Protein AF-A0A834HIS9-F1 (afdb_monomer_lite)

Organism: Rhododendron simsii (NCBI:txid118357)

Sequence (138 aa):
MKRGRKLKGLNTLKVAKEADQLEKQQNHYLGSSLEDLPKPMSFDILPRLSTKRLLICRCVCKPWRNLIVDPEFARLHFERAEAFPLIRSSSCTHISRNLYLVESPDDNPGFESHFQMKLETKLKIPLVNAELLMNGEA

Radius of gyration: 27.91 Å; chains: 1; bounding box: 53×55×95 Å

pLDDT: mean 70.82, std 16.03, range [38.44, 92.81]

InterPro domains:
  IPR001810 F-box domain [PF12937] (34-73)
  IPR001810 F-box domain [PS50181] (31-81)
  IPR036047 F-box-like domain superfamily [SSF81383] (33-103)
  IPR050796 SCF complex F-box component [PTHR31672] (33-103)

Structure (mmCIF, N/CA/C/O backbone):
data_AF-A0A834HIS9-F1
#
_entry.id   AF-A0A834HIS9-F1
#
loop_
_atom_site.group_PDB
_atom_site.id
_atom_site.type_symbol
_atom_site.label_atom_id
_atom_site.label_alt_id
_atom_site.label_comp_id
_atom_site.label_asym_id
_atom_site.label_entity_id
_atom_site.label_seq_id
_atom_site.pdbx_PDB_ins_code
_atom_site.Cartn_x
_atom_site.Cartn_y
_atom_site.Cartn_z
_atom_site.occupancy
_atom_site.B_iso_or_equiv
_atom_site.auth_se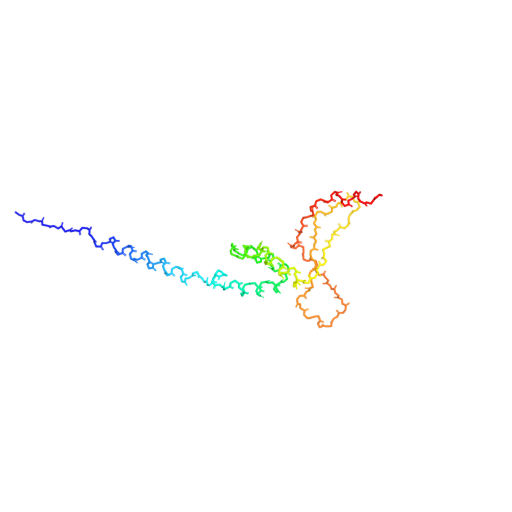q_id
_atom_site.auth_comp_id
_atom_site.auth_asym_id
_atom_site.auth_atom_id
_atom_site.pdbx_PDB_model_num
ATOM 1 N N . MET A 1 1 ? -23.470 43.127 66.056 1.00 38.97 1 MET A N 1
ATOM 2 C CA . MET A 1 1 ? -23.863 43.338 64.643 1.00 38.97 1 MET A CA 1
ATOM 3 C C . MET A 1 1 ? -23.637 42.053 63.854 1.00 38.97 1 MET A C 1
ATOM 5 O O . MET A 1 1 ? -22.530 41.536 63.856 1.00 38.97 1 MET A O 1
ATOM 9 N N . LYS A 1 2 ? -24.689 41.510 63.228 1.00 50.38 2 LYS A N 1
ATOM 10 C CA . LYS A 1 2 ? -24.632 40.340 62.335 1.00 50.38 2 LYS A CA 1
ATOM 11 C C . LYS A 1 2 ? -24.055 40.741 60.972 1.00 50.38 2 LYS A C 1
ATOM 13 O O . LYS A 1 2 ? -24.601 41.660 60.371 1.00 50.38 2 LYS A O 1
ATOM 18 N N . ARG A 1 3 ? -23.090 39.987 60.432 1.00 38.94 3 ARG A N 1
ATOM 19 C CA . ARG A 1 3 ? -22.949 39.746 58.979 1.00 38.94 3 ARG A CA 1
ATOM 20 C C . ARG A 1 3 ? -22.357 38.357 58.734 1.00 38.94 3 ARG A C 1
ATOM 22 O O . ARG A 1 3 ? -21.149 38.176 58.747 1.00 38.94 3 ARG A O 1
ATOM 29 N N . GLY A 1 4 ? -23.232 37.383 58.494 1.00 50.56 4 GLY A N 1
ATOM 30 C CA . GLY A 1 4 ? -22.855 36.175 57.761 1.00 50.56 4 GLY A CA 1
ATOM 31 C C . GLY A 1 4 ? -22.739 36.456 56.257 1.00 50.56 4 GLY A C 1
ATOM 32 O O . GLY A 1 4 ? -23.287 37.452 55.781 1.00 50.56 4 GLY A O 1
ATOM 33 N N . ARG A 1 5 ? -22.035 35.572 55.533 1.00 50.50 5 ARG A N 1
ATOM 34 C CA . ARG A 1 5 ? -22.251 35.127 54.129 1.00 50.50 5 ARG A CA 1
ATOM 35 C C . ARG A 1 5 ? -21.076 34.198 53.748 1.00 50.50 5 ARG A C 1
ATOM 37 O O . ARG A 1 5 ? -19.945 34.654 53.744 1.00 50.50 5 ARG A O 1
ATOM 44 N N . LYS A 1 6 ? -21.231 32.867 53.732 1.00 47.22 6 L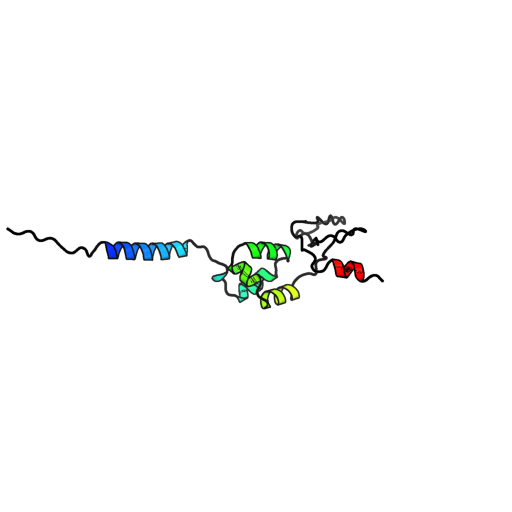YS A N 1
ATOM 45 C CA . LYS A 1 6 ? -21.853 31.908 52.775 1.00 47.22 6 LYS A CA 1
ATOM 46 C C . LYS A 1 6 ? -20.810 31.268 51.833 1.00 47.22 6 LYS A C 1
ATOM 48 O O . LYS A 1 6 ? -20.050 31.967 51.173 1.00 47.22 6 LYS A O 1
ATOM 53 N N . LEU A 1 7 ? -20.819 29.930 51.812 1.00 46.44 7 LEU A N 1
ATOM 54 C CA . LEU A 1 7 ? -19.947 29.001 51.079 1.00 46.44 7 LEU A CA 1
ATOM 55 C C . LEU A 1 7 ? -19.773 29.336 49.585 1.00 46.44 7 LEU A C 1
ATOM 57 O O . LEU A 1 7 ? -20.749 29.413 48.836 1.00 46.44 7 LEU A O 1
ATOM 61 N N . LYS A 1 8 ? -18.511 29.391 49.143 1.00 48.53 8 LYS A N 1
ATOM 62 C CA . LYS A 1 8 ? -18.087 29.299 47.737 1.00 48.53 8 LYS A CA 1
ATOM 63 C C . LYS A 1 8 ? -18.063 27.820 47.321 1.00 48.53 8 LYS A C 1
ATOM 65 O O . LYS A 1 8 ? -17.011 27.199 47.349 1.00 48.53 8 LYS A O 1
ATOM 70 N N . GLY A 1 9 ? -19.222 27.234 47.023 1.00 48.38 9 GLY A N 1
ATOM 71 C CA . GLY A 1 9 ? -19.315 25.794 46.715 1.00 48.38 9 GLY A CA 1
ATOM 72 C C . GLY A 1 9 ? -20.130 25.418 45.478 1.00 48.38 9 GLY A C 1
ATOM 73 O O . GLY A 1 9 ? -20.148 24.252 45.109 1.00 48.38 9 GLY A O 1
ATOM 74 N N . LEU A 1 10 ? -20.812 26.368 44.829 1.00 50.81 10 LEU A N 1
ATOM 75 C CA . LEU A 1 10 ? -21.829 26.024 43.824 1.00 50.81 10 LEU A CA 1
ATOM 76 C C . LEU A 1 10 ? -21.406 26.270 42.366 1.00 50.81 10 LEU A C 1
ATOM 78 O O . LEU A 1 10 ? -21.998 25.695 41.458 1.00 50.81 10 LEU A O 1
ATOM 82 N N . ASN A 1 11 ? -20.368 27.075 42.126 1.00 45.72 11 ASN A N 1
ATOM 83 C CA . ASN A 1 11 ? -20.010 27.490 40.764 1.00 45.72 11 ASN A CA 1
ATOM 84 C C . ASN A 1 11 ? -19.015 26.529 40.095 1.00 45.72 11 ASN A C 1
ATOM 86 O O . ASN A 1 11 ? -19.063 26.343 38.887 1.00 45.72 11 ASN A O 1
ATOM 90 N N . THR A 1 12 ? -18.170 25.848 40.869 1.00 49.25 12 THR A N 1
ATOM 91 C CA . THR A 1 12 ? -17.134 24.941 40.344 1.00 49.25 12 THR A CA 1
ATOM 92 C C . THR A 1 12 ? -17.709 23.608 39.850 1.00 49.25 12 THR A C 1
ATOM 94 O O . THR A 1 12 ? -17.235 23.053 38.865 1.00 49.25 12 THR A O 1
ATOM 97 N N . LEU A 1 13 ? -18.782 23.119 40.483 1.00 52.03 13 LEU A N 1
ATOM 98 C CA . LEU A 1 13 ? -19.485 21.897 40.067 1.00 52.03 13 LEU A CA 1
ATOM 99 C C . LEU A 1 13 ? -20.294 22.084 38.775 1.00 52.03 13 LEU A C 1
ATOM 101 O O . LEU A 1 13 ? -20.462 21.125 38.026 1.00 52.03 13 LEU A O 1
ATOM 105 N N . LYS A 1 14 ? -20.790 23.300 38.507 1.00 47.44 14 LYS A N 1
ATOM 106 C CA . LYS A 1 14 ? -21.462 23.619 37.239 1.00 47.44 14 LYS A CA 1
ATOM 107 C C . LYS A 1 14 ? -20.473 23.654 36.078 1.00 47.44 14 LYS A C 1
ATOM 109 O O . LYS A 1 14 ? -20.715 22.989 35.083 1.00 47.44 14 LYS A O 1
ATOM 114 N N . VAL A 1 15 ? -19.328 24.313 36.262 1.00 53.69 15 VAL A N 1
ATOM 115 C CA . VAL A 1 15 ? -18.269 24.393 35.241 1.00 53.69 15 VAL A CA 1
ATOM 116 C C . VAL A 1 15 ? -17.706 23.007 34.896 1.00 53.69 15 VAL A C 1
ATOM 118 O O . VAL A 1 15 ? -17.501 22.707 33.727 1.00 53.69 15 VAL A O 1
ATOM 121 N N . ALA A 1 16 ? -17.530 22.124 35.885 1.00 54.94 16 ALA A N 1
ATOM 122 C CA . ALA A 1 16 ? -17.084 20.750 35.633 1.00 54.94 16 ALA A CA 1
ATOM 123 C C . ALA A 1 16 ? -18.131 19.902 34.882 1.00 54.94 16 ALA A C 1
ATOM 125 O O . ALA A 1 16 ? -17.775 19.112 34.013 1.00 54.94 16 ALA A O 1
ATOM 126 N N . LYS A 1 17 ? -19.427 20.080 35.182 1.00 55.72 17 LYS A N 1
ATOM 127 C CA . LYS A 1 17 ? -20.516 19.391 34.465 1.00 55.72 17 LYS A CA 1
ATOM 128 C C . LYS A 1 17 ? -20.697 19.901 33.037 1.00 55.72 17 LYS A C 1
ATOM 130 O O . LYS A 1 17 ? -21.025 19.111 32.160 1.00 55.72 17 LYS A O 1
ATOM 135 N N . GLU A 1 18 ? -20.492 21.195 32.811 1.00 55.12 18 GLU A N 1
ATOM 136 C CA . GLU A 1 18 ? -20.564 21.807 31.483 1.00 55.12 18 GLU A CA 1
ATOM 137 C C . GLU A 1 18 ? -19.371 21.391 30.610 1.00 55.12 18 GLU A C 1
ATOM 139 O O . GLU A 1 18 ? -19.574 21.110 29.435 1.00 55.12 18 GLU A O 1
ATOM 144 N N . ALA A 1 19 ? -18.167 21.240 31.177 1.00 57.56 19 ALA A N 1
ATOM 145 C CA . ALA A 1 19 ? -16.996 20.728 30.458 1.00 57.56 19 ALA A CA 1
ATOM 146 C C . ALA A 1 19 ? -17.142 19.248 30.043 1.00 57.56 19 ALA A C 1
ATOM 148 O O . ALA A 1 19 ? -16.878 18.919 28.890 1.00 57.56 19 ALA A O 1
ATOM 149 N N . ASP A 1 20 ? -17.646 18.381 30.932 1.00 58.75 20 ASP A N 1
ATOM 150 C CA . ASP A 1 20 ? -17.916 16.960 30.629 1.00 58.75 20 ASP A CA 1
ATOM 151 C C . ASP A 1 20 ? -19.037 16.791 29.580 1.00 58.75 20 ASP A C 1
ATOM 153 O O . ASP A 1 20 ? -18.994 15.897 28.734 1.00 58.75 20 ASP A O 1
ATOM 157 N N . GLN A 1 21 ? -20.036 17.683 29.584 1.00 58.78 21 GLN A N 1
ATOM 158 C CA . GLN A 1 21 ? -21.088 17.707 28.560 1.00 58.78 21 GLN A CA 1
ATOM 159 C C . GLN A 1 21 ? -20.585 18.227 27.207 1.00 58.78 21 GLN A C 1
ATOM 161 O O . GLN A 1 21 ? -20.985 17.685 26.176 1.00 58.78 21 GLN A O 1
ATOM 166 N N . LEU A 1 22 ? -19.691 19.222 27.192 1.00 56.19 22 LEU A N 1
ATOM 167 C CA . LEU A 1 22 ? -19.076 19.740 25.966 1.00 56.19 22 LEU A CA 1
ATOM 168 C C . LEU A 1 22 ? -18.125 18.720 25.330 1.00 56.19 22 LEU A C 1
ATOM 170 O O . LEU A 1 22 ? -18.133 18.575 24.113 1.00 56.19 22 LEU A O 1
ATOM 174 N N . GLU A 1 23 ? -17.369 17.969 26.131 1.00 58.72 23 GLU A N 1
ATOM 175 C CA . GLU A 1 23 ? -16.488 16.897 25.652 1.00 58.72 23 GLU A CA 1
ATOM 176 C C . GLU A 1 23 ? -17.294 15.715 25.078 1.00 58.72 23 GLU A C 1
ATOM 178 O O . GLU A 1 23 ? -16.988 15.204 23.998 1.00 58.72 23 GLU A O 1
ATOM 183 N N . LYS A 1 24 ? -18.406 15.330 25.720 1.00 56.94 24 LYS A N 1
ATOM 184 C CA . LYS A 1 24 ? -19.336 14.316 25.182 1.00 56.94 24 LYS A CA 1
ATOM 185 C C . LYS A 1 24 ? -20.032 14.763 23.897 1.00 56.94 24 LYS A C 1
ATOM 187 O O . LYS A 1 24 ? -20.217 13.945 22.999 1.00 56.94 24 LYS A O 1
ATOM 192 N N . GLN A 1 25 ? -20.392 16.042 23.778 1.00 52.50 25 GLN A N 1
ATOM 193 C CA . GLN A 1 25 ? -20.963 16.586 22.543 1.00 52.50 25 GLN A CA 1
ATOM 194 C C . GLN A 1 25 ? -19.919 16.710 21.431 1.00 52.50 25 GLN A C 1
ATOM 196 O O . GLN A 1 25 ? -20.223 16.361 20.296 1.00 52.50 25 GLN A O 1
ATOM 201 N N . GLN A 1 26 ? -18.687 17.132 21.732 1.00 53.50 26 GLN A N 1
ATOM 202 C CA . GLN A 1 26 ? -17.599 17.217 20.749 1.00 53.50 26 GLN A CA 1
ATOM 203 C C . GLN A 1 26 ? -17.271 15.857 20.122 1.00 53.50 26 GLN A C 1
ATOM 205 O O . GLN A 1 26 ? -17.092 15.779 18.908 1.00 53.50 26 GLN A O 1
ATOM 210 N N . ASN A 1 27 ? -17.288 14.779 20.910 1.00 56.38 27 ASN A N 1
ATOM 211 C CA . ASN A 1 27 ? -17.117 13.419 20.388 1.00 56.38 27 ASN A CA 1
ATOM 212 C C . ASN A 1 27 ? -18.256 12.984 19.449 1.00 56.38 27 ASN A C 1
ATOM 214 O O . ASN A 1 27 ? -18.036 12.164 18.570 1.00 56.38 27 ASN A O 1
ATOM 218 N N . HIS A 1 28 ? -19.449 13.570 19.575 1.00 54.75 28 HIS A N 1
ATOM 219 C CA . HIS A 1 28 ? -20.582 13.297 18.686 1.00 54.75 28 HIS A CA 1
ATOM 220 C C . HIS A 1 28 ? -20.520 14.076 17.352 1.00 54.75 28 HIS A C 1
ATOM 222 O O . HIS A 1 28 ? -21.274 13.764 16.429 1.00 54.75 28 HIS A O 1
ATOM 228 N N . TYR A 1 29 ? -19.637 15.082 17.247 1.00 52.66 29 TYR A N 1
ATOM 229 C CA . TYR A 1 29 ? -19.345 15.842 16.018 1.00 52.66 29 TYR A CA 1
ATOM 230 C C . TYR A 1 29 ? -18.061 15.380 15.305 1.00 52.66 29 TYR A C 1
ATOM 232 O O . TYR A 1 29 ? -17.815 15.778 14.165 1.00 52.66 29 TYR A O 1
ATOM 240 N N . LEU A 1 30 ? -17.257 14.518 15.935 1.00 61.38 30 LEU A N 1
ATOM 241 C CA . LEU A 1 30 ? -16.268 13.693 15.245 1.00 61.38 30 LEU A CA 1
ATOM 242 C C . LEU A 1 30 ? -17.044 12.585 14.530 1.00 61.38 30 LEU A C 1
ATOM 244 O O . LEU A 1 30 ? -17.419 11.589 15.134 1.00 61.38 30 LEU A O 1
ATOM 248 N N . GLY A 1 31 ? -17.378 12.818 13.259 1.00 59.97 31 GLY A N 1
ATOM 249 C CA . GLY A 1 31 ? -18.072 11.836 12.428 1.00 59.97 31 GLY A CA 1
ATOM 250 C C . GLY A 1 31 ? -17.405 10.459 12.478 1.00 59.97 31 GLY A C 1
ATOM 251 O O . GLY A 1 31 ? -16.205 10.356 12.731 1.00 59.97 31 GLY A O 1
ATOM 252 N N . SER A 1 32 ? -18.204 9.424 12.222 1.00 66.81 32 SER A N 1
ATOM 253 C CA . SER A 1 32 ? -17.796 8.018 12.245 1.00 66.81 32 SER A CA 1
ATOM 254 C C . SER A 1 32 ? -16.422 7.808 11.596 1.00 66.81 32 SER A C 1
ATOM 256 O O . SER A 1 32 ? -16.224 8.036 10.400 1.00 66.81 32 SER A O 1
ATOM 258 N N . SER A 1 33 ? -15.458 7.402 12.418 1.00 75.19 33 SER A N 1
ATOM 259 C CA . SER A 1 33 ? -14.075 7.137 12.039 1.00 75.19 33 SER A CA 1
ATOM 260 C C . SER A 1 33 ? -13.948 5.714 11.498 1.00 75.19 33 SER A C 1
ATOM 262 O O . SER A 1 33 ? -14.754 4.835 11.795 1.00 75.19 33 SER A O 1
ATOM 264 N N . LEU A 1 34 ? -12.877 5.435 10.748 1.00 79.56 34 LEU A N 1
ATOM 265 C CA . LEU A 1 34 ? -12.521 4.058 10.375 1.00 79.56 34 LEU A CA 1
ATOM 266 C C . LEU A 1 34 ? -12.336 3.162 11.616 1.00 79.56 34 LEU A C 1
ATOM 268 O O . LEU A 1 34 ? -12.485 1.950 11.522 1.00 79.56 34 LEU A O 1
ATOM 272 N N . GLU A 1 35 ? -12.017 3.754 12.768 1.00 79.12 35 GLU A N 1
ATOM 273 C CA . GLU A 1 35 ? -11.895 3.048 14.049 1.00 79.12 35 GLU A CA 1
ATOM 274 C C . GLU A 1 35 ? -13.237 2.522 14.580 1.00 79.12 35 GLU A C 1
ATOM 276 O O . GLU A 1 35 ? -13.248 1.521 15.293 1.00 79.12 35 GLU A O 1
ATOM 281 N N . ASP A 1 36 ? -14.356 3.137 14.185 1.00 85.00 36 ASP A N 1
ATOM 282 C CA . ASP A 1 36 ? -15.705 2.682 14.541 1.00 85.00 36 ASP A CA 1
ATOM 283 C C . ASP A 1 36 ? -16.168 1.518 13.652 1.00 85.00 36 ASP A C 1
ATOM 285 O O . ASP A 1 36 ? -17.141 0.825 13.961 1.00 85.00 36 ASP A O 1
ATOM 289 N N . LEU A 1 37 ? -15.474 1.289 12.530 1.00 84.56 37 LEU A N 1
ATOM 290 C CA . LEU A 1 37 ? -15.769 0.200 11.614 1.00 84.56 37 LEU A CA 1
ATOM 291 C C . LEU A 1 37 ? -15.106 -1.098 12.113 1.00 84.56 37 LEU A C 1
ATOM 293 O O . LEU A 1 37 ? -13.892 -1.123 12.342 1.00 84.56 37 LEU A O 1
ATOM 297 N N . PRO A 1 38 ? -15.848 -2.218 12.219 1.00 87.12 38 PRO A N 1
ATOM 298 C CA . PRO A 1 38 ? -15.253 -3.504 12.551 1.00 87.12 38 PRO A CA 1
ATOM 299 C C . PRO A 1 38 ? -14.110 -3.848 11.592 1.00 87.12 38 PRO A C 1
ATOM 301 O O . PRO A 1 38 ? -14.266 -3.757 10.373 1.00 87.12 38 PRO A O 1
ATOM 304 N N . LYS A 1 39 ? -12.978 -4.314 12.137 1.00 82.94 39 LYS A N 1
ATOM 305 C CA . LYS A 1 39 ? -11.794 -4.702 11.347 1.00 82.94 39 LYS A CA 1
ATOM 306 C C . LYS A 1 39 ? -12.109 -5.577 10.120 1.00 82.94 39 LYS A C 1
ATOM 308 O O . LYS A 1 39 ? -11.560 -5.288 9.064 1.00 82.94 39 LYS A O 1
ATOM 313 N N . PRO A 1 40 ? -12.996 -6.591 10.184 1.00 86.38 40 PRO A N 1
ATOM 314 C CA . PRO A 1 40 ? -13.311 -7.398 9.004 1.00 86.38 40 PRO A CA 1
ATOM 315 C C . PRO A 1 40 ? -13.860 -6.569 7.836 1.00 86.38 40 PRO A C 1
ATOM 317 O O . PRO A 1 40 ? -13.511 -6.813 6.689 1.00 86.38 40 PRO A O 1
ATOM 320 N N . MET A 1 41 ? -14.660 -5.537 8.118 1.00 88.12 41 MET A N 1
ATOM 321 C CA . MET A 1 41 ? -15.244 -4.693 7.076 1.00 88.12 41 MET A CA 1
ATOM 322 C C . MET A 1 41 ? -14.198 -3.789 6.421 1.00 88.12 41 MET A C 1
ATOM 324 O O . MET A 1 41 ? -14.198 -3.644 5.200 1.00 88.12 41 MET A O 1
ATOM 328 N N . SER A 1 42 ? -13.272 -3.207 7.190 1.00 87.69 42 SER A N 1
ATOM 329 C CA . SER A 1 42 ? -12.186 -2.410 6.603 1.00 87.69 42 SER A CA 1
ATOM 330 C C . SER A 1 42 ? -11.239 -3.272 5.757 1.00 87.69 42 SER A C 1
ATOM 332 O O . SER A 1 42 ? -10.816 -2.832 4.686 1.00 87.69 42 SER A O 1
ATOM 334 N N . PHE A 1 43 ? -10.994 -4.518 6.178 1.00 88.38 43 PHE A N 1
ATOM 335 C CA . PHE A 1 43 ? -10.247 -5.534 5.425 1.00 88.38 43 PHE A CA 1
ATOM 336 C C . PHE A 1 43 ? -11.005 -6.098 4.213 1.00 88.38 43 PHE A C 1
ATOM 338 O O . PHE A 1 43 ? -10.393 -6.702 3.339 1.00 88.38 43 PHE A O 1
ATOM 345 N N . ASP A 1 44 ? -12.310 -5.874 4.099 1.00 87.56 44 ASP A N 1
ATOM 346 C CA . ASP A 1 44 ? -13.070 -6.262 2.909 1.00 87.56 44 ASP A CA 1
ATOM 347 C C . ASP A 1 44 ? -13.260 -5.121 1.913 1.00 87.56 44 ASP A C 1
ATOM 349 O O . ASP A 1 44 ? -13.366 -5.381 0.714 1.00 87.56 44 ASP A O 1
ATOM 353 N N . ILE A 1 45 ? -13.295 -3.871 2.383 1.00 89.94 45 ILE A N 1
ATOM 354 C CA . ILE A 1 45 ? -13.522 -2.688 1.543 1.00 89.94 45 ILE A CA 1
ATOM 355 C C . ILE A 1 45 ? -12.213 -2.202 0.926 1.00 89.94 45 ILE A C 1
ATOM 357 O O . ILE A 1 45 ? -12.117 -2.054 -0.292 1.00 89.94 45 ILE A O 1
ATOM 361 N N . LEU A 1 46 ? -11.198 -1.942 1.752 1.00 89.50 46 LEU A N 1
ATOM 362 C CA . LEU A 1 46 ? -9.985 -1.264 1.298 1.00 89.50 46 LEU A CA 1
ATOM 363 C C . LEU A 1 46 ? -9.130 -2.100 0.341 1.00 89.50 46 LEU A C 1
ATOM 365 O O . LEU A 1 46 ? -8.578 -1.505 -0.584 1.00 89.50 46 LEU A O 1
ATOM 369 N N . PRO A 1 47 ? -9.061 -3.441 0.451 1.00 88.19 47 PRO A N 1
ATOM 370 C CA . PRO A 1 47 ? -8.315 -4.229 -0.524 1.00 88.19 47 PRO A CA 1
ATOM 371 C C . PRO A 1 47 ? -8.932 -4.267 -1.923 1.00 88.19 47 PRO A C 1
ATOM 373 O O . PRO A 1 47 ? -8.273 -4.712 -2.852 1.00 88.19 47 PRO A O 1
ATOM 376 N N . ARG A 1 48 ? -10.182 -3.816 -2.096 1.00 87.25 48 ARG A N 1
ATOM 377 C CA . ARG A 1 48 ? -10.818 -3.706 -3.423 1.00 87.25 48 ARG A CA 1
ATOM 378 C C . ARG A 1 48 ? -10.370 -2.463 -4.188 1.00 87.25 48 ARG A C 1
ATOM 380 O O . ARG A 1 48 ? -10.729 -2.297 -5.347 1.00 87.25 48 ARG A O 1
ATOM 387 N N . LEU A 1 49 ? -9.651 -1.557 -3.530 1.00 87.44 49 LEU A N 1
ATOM 388 C CA . LEU A 1 49 ? -9.147 -0.341 -4.147 1.00 87.44 49 LEU A CA 1
ATOM 389 C C . LEU A 1 49 ? -7.861 -0.630 -4.931 1.00 87.44 49 LEU A C 1
ATOM 391 O O . LEU A 1 49 ? -7.026 -1.432 -4.501 1.00 87.44 49 LEU A O 1
ATOM 395 N N . SER A 1 50 ? -7.666 0.089 -6.042 1.00 84.25 50 SER A N 1
ATOM 396 C CA . SER A 1 50 ? -6.390 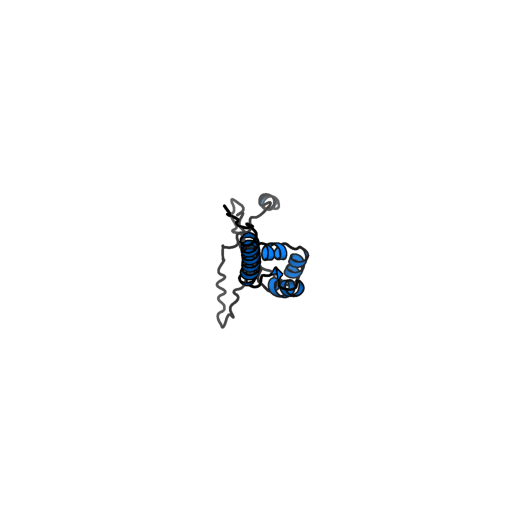0.060 -6.763 1.00 84.25 50 SER A CA 1
ATOM 397 C C . SER A 1 50 ? -5.241 0.525 -5.862 1.00 84.25 50 SER A C 1
ATOM 399 O O . SER A 1 50 ? -5.430 1.294 -4.907 1.00 84.25 50 SER A O 1
ATOM 401 N N . THR A 1 51 ? -4.025 0.090 -6.185 1.00 84.38 51 THR A N 1
ATOM 402 C CA . THR A 1 51 ? -2.806 0.438 -5.444 1.00 84.38 51 THR A CA 1
ATOM 403 C C . THR A 1 51 ? -2.649 1.952 -5.289 1.00 84.38 51 THR A C 1
ATOM 405 O O . THR A 1 51 ? -2.317 2.449 -4.210 1.00 84.38 51 THR A O 1
ATOM 408 N N . LYS A 1 52 ? -2.959 2.729 -6.328 1.00 83.12 52 LYS A N 1
ATOM 409 C CA . LYS A 1 52 ? -2.914 4.193 -6.294 1.00 83.12 52 LYS A CA 1
ATOM 410 C C . LYS A 1 52 ? -3.916 4.803 -5.337 1.00 83.12 52 LYS A C 1
ATOM 412 O O . LYS A 1 52 ? -3.563 5.720 -4.593 1.00 83.12 52 LYS A O 1
ATOM 417 N N . ARG A 1 53 ? -5.159 4.318 -5.341 1.00 86.38 53 ARG A N 1
ATOM 418 C CA . ARG A 1 53 ? -6.193 4.795 -4.413 1.00 86.38 53 ARG A CA 1
ATOM 419 C C . ARG A 1 53 ? -5.784 4.491 -2.977 1.00 86.38 53 ARG A C 1
ATOM 421 O O . ARG A 1 53 ? -5.867 5.370 -2.124 1.00 86.38 53 ARG A O 1
ATOM 428 N N . LEU A 1 54 ? -5.230 3.306 -2.739 1.00 89.19 54 LEU A N 1
ATOM 429 C CA . LEU A 1 54 ? -4.735 2.900 -1.431 1.00 89.19 54 LEU A CA 1
ATOM 430 C C . LEU A 1 54 ? -3.588 3.798 -0.927 1.00 89.19 54 LEU A C 1
ATOM 432 O O . LEU A 1 54 ? -3.564 4.191 0.240 1.00 89.19 54 LEU A O 1
ATOM 436 N N . LEU A 1 55 ? -2.668 4.202 -1.807 1.00 86.62 55 LEU A N 1
ATOM 437 C CA . LEU A 1 55 ? -1.597 5.144 -1.459 1.00 86.62 55 LEU A CA 1
ATOM 438 C C . LEU A 1 55 ? -2.132 6.528 -1.063 1.00 86.62 55 LEU A C 1
ATOM 440 O O . LEU A 1 55 ? -1.577 7.153 -0.161 1.00 86.62 55 LEU A O 1
ATOM 444 N N . ILE A 1 56 ? -3.223 6.990 -1.680 1.00 88.88 56 ILE A N 1
ATOM 445 C CA . ILE A 1 56 ? -3.909 8.228 -1.276 1.00 88.88 56 ILE A CA 1
ATOM 446 C C . ILE A 1 56 ? -4.578 8.036 0.091 1.00 88.88 56 ILE A C 1
ATOM 448 O O . ILE A 1 56 ? -4.411 8.865 0.985 1.00 88.88 56 ILE A O 1
ATOM 452 N N . CYS A 1 57 ? -5.277 6.916 0.282 1.00 89.50 57 CYS A N 1
ATOM 453 C CA . CYS A 1 57 ? -5.928 6.536 1.535 1.00 89.50 57 CYS A CA 1
ATOM 454 C C . CYS A 1 57 ? -4.953 6.503 2.726 1.00 89.50 57 CYS A C 1
ATOM 456 O O . CYS A 1 57 ? -5.288 6.964 3.818 1.00 89.50 57 CYS A O 1
ATOM 458 N N . ARG A 1 58 ? -3.708 6.060 2.506 1.00 89.50 58 ARG A N 1
ATOM 459 C CA . ARG A 1 58 ? -2.627 6.081 3.508 1.00 89.50 58 ARG A CA 1
ATOM 460 C C . ARG A 1 58 ? -2.332 7.482 4.060 1.00 89.50 58 ARG A C 1
ATOM 462 O O . ARG A 1 58 ? -1.805 7.595 5.166 1.00 89.50 58 ARG A O 1
ATOM 469 N N . CYS A 1 59 ? -2.660 8.534 3.316 1.00 88.38 59 CYS A N 1
ATOM 470 C CA . CYS A 1 59 ? -2.402 9.926 3.682 1.00 88.38 59 CYS A CA 1
ATOM 471 C C . CYS A 1 59 ? -3.611 10.639 4.313 1.00 88.38 59 CYS A C 1
ATOM 473 O O . CYS A 1 59 ? -3.474 11.798 4.690 1.00 88.38 59 CYS A O 1
ATOM 475 N N . VAL A 1 60 ? -4.773 9.983 4.441 1.00 89.69 60 VAL A N 1
ATOM 476 C CA . VAL A 1 60 ? -6.008 10.606 4.960 1.00 89.69 60 VAL A CA 1
ATOM 477 C C . VAL A 1 60 ? -5.906 10.882 6.461 1.00 89.69 60 VAL A C 1
ATOM 479 O O . VAL A 1 60 ? -6.044 12.021 6.899 1.00 89.69 60 VAL A O 1
ATOM 482 N N . CYS A 1 61 ? -5.647 9.847 7.263 1.00 89.00 61 CYS A N 1
ATOM 483 C CA . CYS A 1 61 ? -5.431 9.968 8.704 1.00 89.00 61 CYS A CA 1
ATOM 484 C C . CYS A 1 61 ? -4.673 8.751 9.267 1.00 89.00 61 CYS A C 1
ATOM 486 O O . CYS A 1 61 ? -4.426 7.763 8.570 1.00 89.00 61 CYS A O 1
ATOM 488 N N . LYS A 1 62 ? -4.271 8.821 10.546 1.00 89.12 62 LYS A N 1
ATOM 489 C CA . LYS A 1 62 ? -3.472 7.771 11.209 1.00 89.12 62 LYS A CA 1
ATOM 490 C C . LYS A 1 62 ? -4.138 6.381 11.192 1.00 89.12 62 LYS A C 1
ATOM 492 O O . LYS A 1 62 ? -3.421 5.432 10.886 1.00 89.12 62 LYS A O 1
ATOM 497 N N . PRO A 1 63 ? -5.454 6.231 11.448 1.00 89.38 63 PRO A N 1
ATOM 498 C CA . PRO A 1 63 ? -6.114 4.922 11.415 1.00 89.38 63 PRO A CA 1
ATOM 499 C C . PRO A 1 63 ? -6.018 4.240 10.050 1.00 89.38 63 PRO A C 1
ATOM 501 O O . PRO A 1 63 ? -5.634 3.077 9.964 1.00 89.38 63 PRO A O 1
ATOM 504 N N . TRP A 1 64 ? -6.267 4.991 8.972 1.00 91.56 64 TRP A N 1
ATOM 505 C CA . TRP A 1 64 ? -6.132 4.491 7.603 1.00 91.56 64 TRP A CA 1
ATOM 506 C C . TRP A 1 64 ? -4.692 4.079 7.305 1.00 91.56 64 TRP A C 1
ATOM 508 O O . TRP A 1 64 ? -4.448 2.990 6.794 1.00 91.56 64 TRP A O 1
ATOM 518 N N . ARG A 1 65 ? -3.716 4.913 7.685 1.00 91.44 65 ARG A N 1
ATOM 519 C CA . ARG A 1 65 ? -2.294 4.590 7.528 1.00 91.44 65 ARG A CA 1
ATOM 520 C C . ARG A 1 65 ? -1.909 3.309 8.267 1.00 91.44 65 ARG A C 1
ATOM 522 O O . ARG A 1 65 ? -1.183 2.500 7.700 1.00 91.44 65 ARG A O 1
ATOM 529 N N . ASN A 1 66 ? -2.345 3.153 9.515 1.00 91.25 66 ASN A N 1
ATOM 530 C CA . ASN A 1 66 ? -2.007 1.997 10.342 1.00 91.25 66 ASN A CA 1
ATOM 531 C C . ASN A 1 66 ? -2.607 0.712 9.775 1.00 91.25 66 ASN A C 1
ATOM 533 O O . ASN A 1 66 ? -1.912 -0.293 9.731 1.00 91.25 66 ASN A O 1
ATOM 537 N N . LEU A 1 67 ? -3.848 0.765 9.286 1.00 91.12 67 LEU A N 1
ATOM 538 C CA . LEU A 1 67 ? -4.478 -0.376 8.632 1.00 91.12 67 LEU A CA 1
ATOM 539 C C . LEU A 1 67 ? -3.757 -0.765 7.333 1.00 91.12 67 LEU A C 1
ATOM 541 O O . LEU A 1 67 ? -3.525 -1.935 7.089 1.00 91.12 67 LEU A O 1
ATOM 545 N N . ILE A 1 68 ? -3.367 0.210 6.512 1.00 91.62 68 ILE A N 1
ATOM 546 C CA . ILE A 1 68 ? -2.728 -0.052 5.211 1.00 91.62 68 ILE A CA 1
ATOM 547 C C . ILE A 1 68 ? -1.299 -0.591 5.364 1.00 91.62 68 ILE A C 1
ATOM 549 O O . ILE A 1 68 ? -0.821 -1.333 4.512 1.00 91.62 68 ILE A O 1
ATOM 553 N N . VAL A 1 69 ? -0.596 -0.193 6.427 1.00 90.94 69 VAL A N 1
ATOM 554 C CA . VAL A 1 69 ? 0.758 -0.683 6.739 1.00 90.94 69 VAL A CA 1
ATOM 555 C C . VAL A 1 69 ? 0.720 -2.033 7.472 1.00 90.94 69 VAL A C 1
ATOM 557 O O . VAL A 1 69 ? 1.765 -2.661 7.632 1.00 90.94 69 VAL A O 1
ATOM 560 N N . ASP A 1 70 ? -0.456 -2.492 7.902 1.00 92.12 70 ASP A N 1
ATOM 561 C CA . ASP A 1 70 ? -0.614 -3.787 8.555 1.00 92.12 70 ASP A CA 1
ATOM 562 C C . ASP A 1 70 ? -0.177 -4.937 7.617 1.00 92.12 70 ASP A C 1
ATOM 564 O O . ASP A 1 70 ? -0.595 -4.977 6.455 1.00 92.12 70 ASP A O 1
ATOM 568 N N . PRO A 1 71 ? 0.669 -5.876 8.077 1.00 92.81 71 PRO A N 1
ATOM 569 C CA . PRO A 1 71 ? 1.156 -6.966 7.233 1.00 92.81 71 PRO A CA 1
ATOM 570 C C . PRO A 1 71 ? 0.058 -7.902 6.715 1.00 92.81 71 PRO A C 1
ATOM 572 O O . PRO A 1 71 ? 0.146 -8.349 5.571 1.00 92.81 71 PRO A O 1
ATOM 575 N N . GLU A 1 72 ? -0.979 -8.186 7.511 1.00 92.00 72 GLU A N 1
ATOM 576 C CA . GLU A 1 72 ? -2.097 -9.024 7.058 1.00 92.00 72 GLU A CA 1
ATOM 577 C C . GLU A 1 72 ? -2.896 -8.305 5.981 1.00 92.00 72 GLU A C 1
ATOM 579 O O . GLU A 1 72 ? -3.292 -8.913 4.985 1.00 92.00 72 GLU A O 1
ATOM 584 N N . PHE A 1 73 ? -3.080 -6.994 6.141 1.00 92.00 73 PHE A N 1
ATOM 585 C CA . PHE A 1 73 ? -3.698 -6.172 5.112 1.00 92.00 73 PHE A CA 1
ATOM 586 C C . PHE A 1 73 ? -2.884 -6.203 3.814 1.00 92.00 73 PHE A C 1
ATOM 588 O O . PHE A 1 73 ? -3.442 -6.426 2.739 1.00 92.00 73 PHE A O 1
ATOM 595 N N . ALA A 1 74 ? -1.565 -6.012 3.909 1.00 90.31 74 ALA A N 1
ATOM 596 C CA . ALA A 1 74 ? -0.672 -6.013 2.756 1.00 90.31 74 ALA A CA 1
ATOM 597 C C . ALA A 1 74 ? -0.696 -7.358 2.014 1.00 90.31 74 ALA A C 1
ATOM 599 O O . ALA A 1 74 ? -0.771 -7.373 0.786 1.00 90.31 74 ALA A O 1
ATOM 600 N N . ARG A 1 75 ? -0.696 -8.481 2.744 1.00 91.44 75 ARG A N 1
ATOM 601 C CA . ARG A 1 75 ? -0.827 -9.824 2.162 1.00 91.44 75 ARG A CA 1
ATOM 602 C C . ARG A 1 75 ? -2.168 -9.996 1.448 1.00 91.44 75 ARG A C 1
ATOM 604 O O . ARG A 1 75 ? -2.194 -10.424 0.299 1.00 91.44 75 ARG A O 1
ATOM 611 N N . LEU A 1 76 ? -3.267 -9.622 2.103 1.00 91.31 76 LEU A N 1
ATOM 612 C CA . LEU A 1 76 ? -4.614 -9.750 1.545 1.00 91.31 76 LEU A CA 1
ATOM 613 C C . LEU A 1 76 ? -4.807 -8.892 0.289 1.00 91.31 76 LEU A C 1
ATOM 615 O O . LEU A 1 76 ? -5.446 -9.329 -0.667 1.00 91.31 76 LEU A O 1
ATOM 619 N N . HIS A 1 77 ? -4.267 -7.670 0.287 1.00 91.00 77 HIS A N 1
ATOM 620 C CA . HIS A 1 77 ? -4.270 -6.810 -0.894 1.00 91.00 77 HIS A CA 1
ATOM 621 C C . HIS A 1 77 ? -3.423 -7.418 -2.006 1.00 91.00 77 HIS A C 1
ATOM 623 O O . HIS A 1 77 ? -3.917 -7.524 -3.116 1.00 91.00 77 HIS A O 1
ATOM 629 N N . PHE A 1 78 ? -2.216 -7.905 -1.713 1.00 87.88 78 PHE A N 1
ATOM 630 C CA . PHE A 1 78 ? -1.347 -8.528 -2.714 1.00 87.88 78 PHE A CA 1
ATOM 631 C C . PHE A 1 78 ? -1.980 -9.758 -3.384 1.00 87.88 78 PHE A C 1
ATOM 633 O O . PHE A 1 78 ? -1.851 -9.927 -4.591 1.00 87.88 78 PHE A O 1
ATOM 640 N N . GLU A 1 79 ? -2.703 -10.589 -2.629 1.00 89.06 79 GLU A N 1
ATOM 641 C CA . GLU A 1 79 ? -3.420 -11.758 -3.165 1.00 89.06 79 GLU A CA 1
ATOM 642 C C . GLU A 1 79 ? -4.590 -11.386 -4.088 1.00 89.06 79 GLU A C 1
ATOM 644 O O . GLU A 1 79 ? -4.960 -12.169 -4.962 1.00 89.06 79 GLU A O 1
ATOM 649 N N . ARG A 1 80 ? -5.201 -10.214 -3.878 1.00 86.12 80 ARG A N 1
ATOM 650 C CA . ARG A 1 80 ? -6.398 -9.758 -4.605 1.00 86.12 80 ARG A CA 1
ATOM 651 C C . ARG A 1 80 ? -6.094 -8.722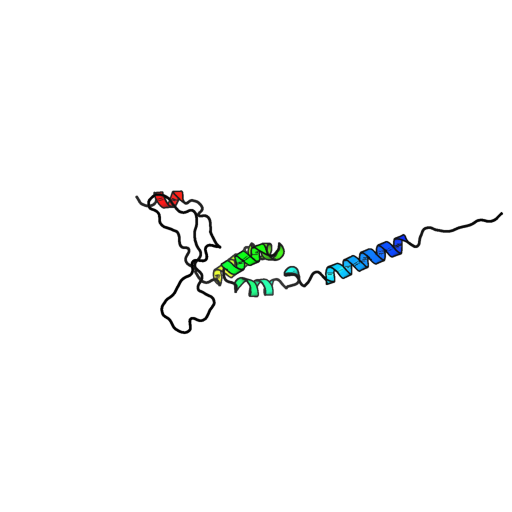 -5.686 1.00 86.12 80 ARG A C 1
ATOM 653 O O . ARG A 1 80 ? -6.932 -8.502 -6.556 1.00 86.12 80 ARG A O 1
ATOM 660 N N . ALA A 1 81 ? -4.955 -8.046 -5.596 1.00 82.50 81 ALA A N 1
ATOM 661 C CA . ALA A 1 81 ? -4.601 -6.942 -6.465 1.00 82.50 81 ALA A CA 1
ATOM 662 C C . ALA A 1 81 ? -4.263 -7.434 -7.871 1.00 82.50 81 ALA A C 1
ATOM 664 O O . ALA A 1 81 ? -3.598 -8.451 -8.065 1.00 82.50 81 ALA A O 1
ATOM 665 N N . GLU A 1 82 ? -4.677 -6.654 -8.862 1.00 79.50 82 GLU A N 1
ATOM 666 C CA . GLU A 1 82 ? -4.231 -6.856 -10.231 1.00 79.50 82 GLU A CA 1
ATOM 667 C C . GLU A 1 82 ? -2.743 -6.507 -10.365 1.00 79.50 82 GLU A C 1
ATOM 669 O O . GLU A 1 82 ? -2.228 -5.573 -9.739 1.00 79.50 82 GLU A O 1
ATOM 674 N N . ALA A 1 83 ? -2.037 -7.272 -11.196 1.00 79.38 83 ALA A N 1
ATOM 675 C CA . ALA A 1 83 ? -0.647 -6.992 -11.507 1.00 79.38 83 ALA A CA 1
ATOM 676 C C . ALA A 1 83 ? -0.564 -5.777 -12.440 1.00 79.38 83 ALA A C 1
ATOM 678 O O . ALA A 1 83 ? -1.044 -5.811 -13.572 1.00 79.38 83 ALA A O 1
ATOM 679 N N . PHE A 1 84 ? 0.098 -4.718 -11.976 1.00 78.88 84 PHE A N 1
ATOM 680 C CA . PHE A 1 84 ? 0.296 -3.492 -12.742 1.00 78.88 84 PHE A CA 1
ATOM 681 C C . PHE A 1 84 ? 1.766 -3.332 -13.142 1.00 78.88 84 PHE A C 1
ATOM 683 O O . PHE A 1 84 ? 2.649 -3.447 -12.283 1.00 78.88 84 PHE A O 1
ATOM 690 N N . PRO A 1 85 ? 2.068 -3.040 -14.419 1.00 81.88 85 PRO A N 1
ATOM 691 C CA . PRO A 1 85 ? 3.440 -2.822 -14.834 1.00 81.88 85 PRO A CA 1
ATOM 692 C C . PRO A 1 85 ? 3.990 -1.520 -14.238 1.00 81.88 85 PRO A C 1
ATOM 694 O O . PRO A 1 85 ? 3.336 -0.473 -14.219 1.00 81.88 85 PRO A O 1
ATOM 697 N N . LEU A 1 86 ? 5.238 -1.591 -13.776 1.00 83.56 86 LEU A N 1
ATOM 698 C CA . LEU A 1 86 ? 6.043 -0.434 -13.404 1.00 83.56 86 LEU A CA 1
ATOM 699 C C . LEU A 1 86 ? 6.957 -0.088 -14.578 1.00 83.56 86 LEU A C 1
ATOM 701 O O . LEU A 1 86 ? 7.819 -0.880 -14.953 1.00 83.56 86 LEU A O 1
ATOM 705 N N . ILE A 1 87 ? 6.785 1.099 -15.153 1.00 84.31 87 ILE A N 1
ATOM 706 C CA . ILE A 1 87 ? 7.595 1.563 -16.282 1.00 84.31 87 ILE A CA 1
ATOM 707 C C . ILE A 1 87 ? 8.680 2.508 -15.779 1.00 84.31 87 ILE A C 1
ATOM 709 O O . ILE A 1 87 ? 8.455 3.361 -14.920 1.00 84.31 87 ILE A O 1
ATOM 713 N N . ARG A 1 88 ? 9.873 2.379 -16.352 1.00 83.19 88 ARG A N 1
ATOM 714 C CA . ARG A 1 88 ? 11.012 3.264 -16.114 1.00 83.19 88 ARG A CA 1
ATOM 715 C C . ARG A 1 88 ? 11.445 3.881 -17.433 1.00 83.19 88 ARG A C 1
ATOM 717 O O . ARG A 1 88 ? 11.492 3.191 -18.444 1.00 83.19 88 ARG A O 1
ATOM 724 N N . SER A 1 89 ? 11.835 5.152 -17.403 1.00 81.88 89 SER A N 1
ATOM 725 C CA . SER A 1 89 ? 12.548 5.738 -18.537 1.00 81.88 89 SER A CA 1
ATOM 726 C C . SER A 1 89 ? 13.916 5.066 -18.686 1.00 81.88 89 SER A C 1
ATOM 728 O O . SER A 1 89 ? 14.726 5.079 -17.750 1.00 81.88 89 SER A O 1
ATOM 730 N N . SER A 1 90 ? 14.157 4.455 -19.844 1.00 80.94 90 SER A N 1
ATOM 731 C CA . SER A 1 90 ? 15.460 3.917 -20.218 1.00 80.94 90 SER A CA 1
ATOM 732 C C . SER A 1 90 ? 16.357 5.057 -20.693 1.00 80.94 90 SER A C 1
ATOM 734 O O . SER A 1 90 ? 16.036 5.746 -21.660 1.00 80.94 90 SER A O 1
ATOM 736 N N . SER A 1 91 ? 17.496 5.244 -20.035 1.00 78.75 91 SER A N 1
ATOM 737 C CA . SER A 1 91 ? 18.570 6.103 -20.527 1.00 78.75 91 SER A CA 1
ATOM 738 C C . SER A 1 91 ? 19.860 5.297 -20.593 1.00 78.75 91 SER A C 1
ATOM 740 O O . SER A 1 91 ? 20.106 4.457 -19.732 1.00 78.75 91 SER A O 1
ATOM 742 N N . CYS A 1 92 ? 20.677 5.563 -21.613 1.00 73.50 92 CYS A N 1
ATOM 743 C CA . CYS A 1 92 ? 21.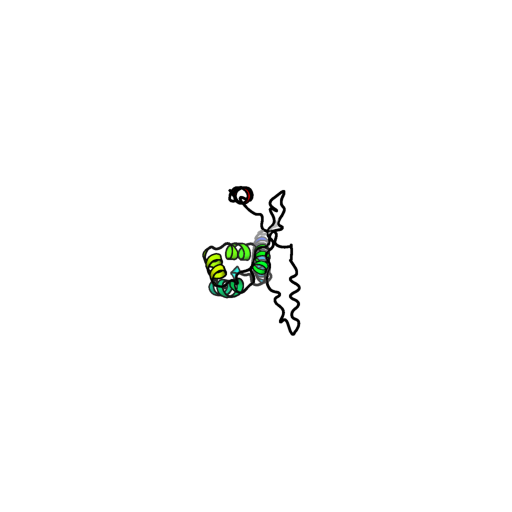972 4.909 -21.804 1.00 73.50 92 CYS A CA 1
ATOM 744 C C . CYS A 1 92 ? 23.051 5.437 -20.838 1.00 73.50 92 CYS A C 1
ATOM 746 O O . CYS A 1 92 ? 24.103 4.825 -20.700 1.00 73.50 92 CYS A O 1
ATOM 748 N N . THR A 1 93 ? 22.820 6.585 -20.191 1.00 77.75 93 THR A N 1
ATOM 749 C CA . THR A 1 93 ? 23.834 7.258 -19.357 1.00 77.75 93 THR A CA 1
ATOM 750 C C . THR A 1 93 ? 23.541 7.194 -17.866 1.00 77.75 93 THR A C 1
ATOM 752 O O . THR A 1 93 ? 24.426 7.452 -17.056 1.00 77.75 93 THR A O 1
ATOM 755 N N . HIS A 1 94 ? 22.301 6.894 -17.482 1.00 73.38 94 HIS A N 1
ATOM 756 C CA . HIS A 1 94 ? 21.895 6.867 -16.085 1.00 73.38 94 HIS A CA 1
ATOM 757 C C . HIS A 1 94 ? 20.649 6.012 -15.878 1.00 73.38 94 HIS A C 1
ATOM 759 O O . HIS A 1 94 ? 19.779 5.894 -16.742 1.00 73.38 94 HIS A O 1
ATOM 765 N N . ILE A 1 95 ? 20.504 5.479 -14.669 1.00 74.81 95 ILE A N 1
ATOM 766 C CA . ILE A 1 95 ? 19.247 4.873 -14.249 1.00 74.81 95 ILE A CA 1
ATOM 767 C C . ILE A 1 95 ? 18.346 5.955 -13.672 1.00 74.81 95 ILE A C 1
ATOM 769 O O . ILE A 1 95 ? 18.631 6.529 -12.618 1.00 74.81 95 ILE A O 1
ATOM 773 N N . SER A 1 96 ? 17.217 6.206 -14.345 1.00 78.00 96 SER A N 1
ATOM 774 C CA . SER A 1 96 ? 16.113 6.948 -13.735 1.00 78.00 96 SER A CA 1
ATOM 775 C C . SER A 1 96 ? 15.747 6.289 -12.408 1.00 78.00 96 SER A C 1
ATOM 777 O O . SER A 1 96 ? 15.332 5.131 -12.374 1.00 78.00 96 SER A O 1
ATOM 779 N N . ARG A 1 97 ? 15.848 7.050 -11.318 1.00 76.31 97 ARG A N 1
ATOM 780 C CA . ARG A 1 97 ? 15.401 6.603 -9.994 1.00 76.31 97 ARG A CA 1
ATOM 781 C C . ARG A 1 97 ? 13.881 6.555 -9.873 1.00 76.31 97 ARG A C 1
ATOM 783 O O . ARG A 1 97 ? 13.394 6.118 -8.846 1.00 76.31 97 ARG A O 1
ATOM 790 N N . ASN A 1 98 ? 13.136 7.008 -10.879 1.00 77.69 98 ASN A N 1
ATOM 791 C CA . ASN A 1 98 ? 11.678 7.036 -10.848 1.00 77.69 98 ASN A CA 1
ATOM 792 C C . ASN A 1 98 ? 11.096 5.858 -11.631 1.00 77.69 98 ASN A C 1
ATOM 794 O O . ASN A 1 98 ? 11.399 5.705 -12.820 1.00 77.69 98 ASN A O 1
ATOM 798 N N . LEU A 1 99 ? 10.227 5.094 -10.971 1.00 81.50 99 LEU A N 1
ATOM 799 C CA . LEU A 1 99 ? 9.283 4.163 -11.588 1.00 81.50 99 LEU A CA 1
ATOM 800 C C . LEU A 1 99 ? 7.887 4.791 -11.637 1.00 81.50 99 LEU A C 1
ATOM 802 O O . LEU A 1 99 ? 7.489 5.487 -10.699 1.00 81.50 99 LEU A O 1
ATOM 806 N N . TYR A 1 100 ? 7.153 4.513 -12.710 1.00 80.94 100 TYR A N 1
ATOM 807 C CA . TYR A 1 100 ? 5.783 4.956 -12.938 1.00 80.94 100 TYR A CA 1
ATOM 808 C C . TYR A 1 100 ? 4.852 3.745 -12.928 1.00 80.94 100 TYR A C 1
ATOM 810 O O . TYR A 1 100 ? 5.020 2.834 -13.737 1.00 80.94 100 TYR A O 1
ATOM 818 N N . LEU A 1 101 ? 3.878 3.737 -12.018 1.00 81.81 101 LEU A N 1
ATOM 819 C CA . LEU A 1 101 ? 2.828 2.719 -11.975 1.00 81.81 101 LEU A CA 1
ATOM 820 C C . LEU A 1 101 ? 1.789 2.984 -13.062 1.00 81.81 101 LEU A C 1
ATOM 822 O O . LEU A 1 101 ? 1.244 4.087 -13.136 1.00 81.81 101 LEU A O 1
ATOM 826 N N . VAL A 1 102 ? 1.517 1.976 -13.889 1.00 79.19 102 VAL A N 1
ATOM 827 C CA . VAL A 1 102 ? 0.491 2.038 -14.934 1.00 79.19 102 VAL A CA 1
ATOM 828 C C . VAL A 1 102 ? -0.719 1.238 -14.484 1.00 79.19 102 VAL A C 1
ATOM 830 O O . VAL A 1 102 ? -0.679 0.013 -14.458 1.00 79.19 102 VAL A O 1
ATOM 833 N N . GLU A 1 103 ? -1.791 1.942 -14.134 1.00 75.69 103 GLU A N 1
ATOM 834 C CA . GLU A 1 103 ? -3.090 1.337 -13.831 1.00 75.69 103 GLU A CA 1
ATOM 835 C C . GLU A 1 103 ? -4.014 1.461 -15.049 1.00 75.69 103 GLU A C 1
ATOM 837 O O . GLU A 1 103 ? -3.957 2.462 -15.773 1.00 75.69 103 GLU A O 1
ATOM 842 N N . SER A 1 104 ? -4.848 0.444 -15.285 1.00 68.56 104 SER A N 1
ATOM 843 C CA . SER A 1 104 ? -5.914 0.527 -16.288 1.00 68.56 104 SER A CA 1
ATOM 844 C C . SER A 1 104 ? -6.899 1.629 -15.883 1.00 68.56 104 SER A C 1
ATOM 846 O O . SER A 1 104 ? -7.204 1.743 -14.695 1.00 68.56 104 SER A O 1
ATOM 848 N N . PRO A 1 105 ? -7.394 2.461 -16.816 1.00 66.19 105 PRO A N 1
ATOM 849 C CA . PRO A 1 105 ? -8.458 3.401 -16.496 1.00 66.19 105 PRO A CA 1
ATOM 850 C C . PRO A 1 105 ? -9.693 2.649 -15.976 1.00 66.19 105 PRO A C 1
ATOM 852 O O . PRO A 1 105 ? -10.066 1.613 -16.523 1.00 66.19 105 PRO A O 1
ATOM 855 N N . ASP A 1 106 ? -10.310 3.197 -14.926 1.00 63.97 106 ASP A N 1
ATOM 856 C CA . ASP A 1 106 ? -11.492 2.645 -14.243 1.00 63.97 106 ASP A CA 1
ATOM 857 C C . ASP A 1 106 ? -12.767 2.682 -15.131 1.00 63.97 106 ASP A C 1
ATOM 859 O O . ASP A 1 106 ? -13.807 2.139 -14.759 1.00 63.97 106 ASP A O 1
ATOM 863 N N . ASP A 1 107 ? -12.703 3.323 -16.306 1.00 60.38 107 ASP A N 1
ATOM 864 C CA . ASP A 1 107 ? -13.852 3.625 -17.161 1.00 60.38 107 ASP A CA 1
ATOM 865 C C . ASP A 1 107 ? -13.978 2.646 -18.341 1.00 60.38 107 ASP A C 1
ATOM 867 O O . ASP A 1 107 ? -13.064 2.484 -19.150 1.00 60.38 107 ASP A O 1
ATOM 871 N N . ASN A 1 108 ? -15.161 2.028 -18.441 1.00 59.06 108 ASN A N 1
ATOM 872 C CA . ASN A 1 108 ? -15.639 1.185 -19.539 1.00 59.06 108 ASN A CA 1
ATOM 873 C C . ASN A 1 108 ? -15.191 1.716 -20.921 1.00 59.06 108 ASN A C 1
ATOM 875 O O . ASN A 1 108 ? -15.726 2.738 -21.365 1.00 59.06 108 ASN A O 1
ATOM 879 N N . PRO A 1 109 ? -14.273 1.036 -21.640 1.00 49.00 109 PRO A N 1
ATOM 880 C CA . PRO A 1 109 ? -13.891 1.436 -22.982 1.00 49.00 109 PRO A CA 1
ATOM 881 C C . PRO A 1 109 ? -14.973 0.954 -23.950 1.00 49.00 109 PRO A C 1
ATOM 883 O O . PRO A 1 109 ? -14.831 -0.047 -24.653 1.00 49.00 109 PRO A O 1
ATOM 886 N N . GLY A 1 110 ? -16.094 1.672 -23.972 1.00 50.00 110 GLY A N 1
ATOM 887 C CA . GLY A 1 110 ? -17.020 1.615 -25.088 1.00 50.00 110 GLY A CA 1
ATOM 888 C C . GLY A 1 110 ? -16.279 2.080 -26.335 1.00 50.00 110 GLY A C 1
ATOM 889 O O . GLY A 1 110 ? -16.101 3.275 -26.511 1.00 50.00 110 GLY A O 1
ATOM 890 N N . PHE A 1 111 ? -15.844 1.119 -27.153 1.00 51.22 111 PHE A N 1
ATOM 891 C CA . PHE A 1 111 ? -15.343 1.299 -28.515 1.00 51.22 111 PHE A CA 1
ATOM 892 C C . PHE A 1 111 ? -14.291 2.403 -28.698 1.00 51.22 111 PHE A C 1
ATOM 894 O O . PHE A 1 111 ? -14.619 3.531 -29.028 1.00 51.22 111 PHE A O 1
ATOM 901 N N . GLU A 1 112 ? -13.014 2.038 -28.601 1.00 44.62 112 GLU A N 1
ATOM 902 C CA . GLU A 1 112 ? -12.023 2.305 -29.654 1.00 44.62 112 GLU A CA 1
ATOM 903 C C . GLU A 1 112 ? -10.678 1.697 -29.248 1.00 44.62 112 GLU A C 1
ATOM 905 O O . GLU A 1 112 ? -10.186 1.878 -28.137 1.00 44.62 112 GLU A O 1
ATOM 910 N N . SER A 1 113 ? -10.075 0.946 -30.169 1.00 54.38 113 SER A N 1
ATOM 911 C CA . SER A 1 113 ? -8.804 0.231 -30.008 1.00 54.38 113 SER A CA 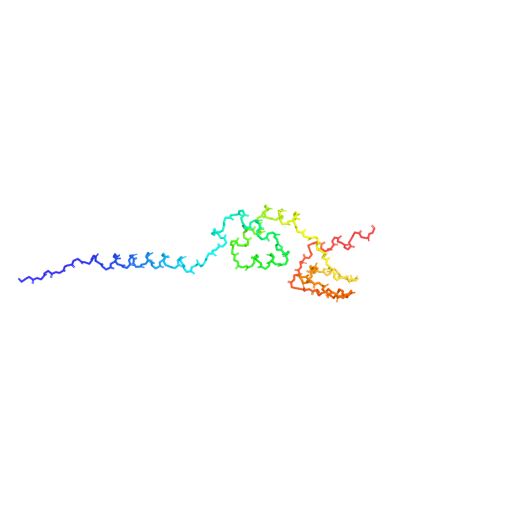1
ATOM 912 C C . SER A 1 113 ? -7.587 1.176 -30.015 1.00 54.38 113 SER A C 1
ATOM 914 O O . SER A 1 113 ? -6.554 0.877 -30.612 1.00 54.38 113 SER A O 1
ATOM 916 N N . HIS A 1 114 ? -7.698 2.325 -29.351 1.00 54.31 114 HIS A N 1
ATOM 917 C CA . HIS A 1 114 ? -6.598 3.228 -29.051 1.00 54.31 114 HIS A CA 1
ATOM 918 C C . HIS A 1 114 ? -6.493 3.365 -27.531 1.00 54.31 114 HIS A C 1
ATOM 920 O O . HIS A 1 114 ? -7.073 4.258 -26.919 1.00 54.31 114 HIS A O 1
ATOM 926 N N . PHE A 1 115 ? -5.732 2.462 -26.905 1.00 51.62 115 PHE A N 1
ATOM 927 C CA . PHE A 1 115 ? -5.377 2.576 -25.491 1.00 51.62 115 PHE A CA 1
ATOM 928 C C . PHE A 1 115 ? -4.434 3.767 -25.304 1.00 51.62 115 PHE A C 1
ATOM 930 O O . PHE A 1 115 ? -3.210 3.628 -25.319 1.00 51.62 115 PHE A O 1
ATOM 937 N N . GLN A 1 116 ? -4.992 4.963 -25.128 1.00 53.44 116 GLN A N 1
ATOM 938 C CA . GLN A 1 116 ? -4.215 6.106 -24.679 1.00 53.44 116 GLN A CA 1
ATOM 939 C C . GLN A 1 116 ? -3.916 5.927 -23.185 1.00 53.44 116 GLN A C 1
ATOM 941 O O . GLN A 1 116 ? -4.625 6.427 -22.314 1.00 53.44 116 GLN A O 1
ATOM 946 N N . MET A 1 117 ? -2.857 5.175 -22.879 1.00 56.38 117 MET A N 1
ATOM 947 C CA . MET A 1 117 ? -2.375 5.008 -21.511 1.00 56.38 117 MET A CA 1
ATOM 948 C C . MET A 1 117 ? -1.806 6.333 -21.007 1.00 56.38 117 MET A C 1
ATOM 950 O O . MET A 1 117 ? -0.692 6.741 -21.344 1.00 56.38 117 MET A O 1
ATOM 954 N N . LYS A 1 118 ? -2.587 7.036 -20.187 1.00 57.84 118 LYS A N 1
ATOM 955 C CA . LYS A 1 118 ? -2.134 8.255 -19.526 1.00 57.84 118 LYS A CA 1
ATOM 956 C C . LYS A 1 118 ? -1.252 7.872 -18.343 1.00 57.84 118 LYS A C 1
ATOM 958 O O . LYS A 1 118 ? -1.743 7.467 -17.294 1.00 57.84 118 LYS A O 1
ATOM 963 N N . LEU A 1 119 ? 0.060 8.027 -18.511 1.00 57.03 119 LEU A N 1
ATOM 964 C CA . LEU A 1 119 ? 1.029 7.865 -17.429 1.00 57.03 119 LEU A CA 1
ATOM 965 C C . LEU A 1 119 ? 0.787 8.940 -16.362 1.00 57.03 119 LEU A C 1
ATOM 967 O O . LEU A 1 119 ? 1.259 10.075 -16.470 1.00 57.03 119 LEU A O 1
ATOM 971 N N . GLU A 1 120 ? 0.033 8.604 -15.318 1.00 56.31 120 GLU A N 1
ATOM 972 C CA . GLU A 1 120 ? -0.109 9.484 -14.166 1.00 56.31 120 GLU A CA 1
ATOM 973 C C . GLU A 1 120 ? 1.161 9.445 -13.312 1.00 56.31 120 GLU A C 1
ATOM 975 O O . GLU A 1 120 ? 1.354 8.605 -12.440 1.00 56.31 120 GLU A O 1
ATOM 980 N N . THR A 1 121 ? 2.022 10.438 -13.523 1.00 55.62 121 THR A N 1
ATOM 981 C CA . THR A 1 121 ? 3.316 10.605 -12.841 1.00 55.62 121 THR A CA 1
ATOM 982 C C . THR A 1 121 ? 3.224 10.973 -11.356 1.00 55.62 121 THR A C 1
ATOM 984 O O . THR A 1 121 ? 4.238 11.308 -10.742 1.00 55.62 121 THR A O 1
ATOM 987 N N . LYS A 1 122 ? 2.025 10.933 -10.765 1.00 57.97 122 LYS A N 1
ATOM 988 C CA . LYS A 1 122 ? 1.793 11.264 -9.352 1.00 57.97 122 LYS A CA 1
ATOM 989 C C . LYS A 1 122 ? 2.382 10.213 -8.411 1.00 57.97 122 LYS A C 1
ATOM 991 O O . LYS A 1 122 ? 2.688 10.535 -7.269 1.00 57.97 122 LYS A O 1
ATOM 996 N N . LEU A 1 123 ? 2.571 8.985 -8.895 1.00 58.34 123 LEU A N 1
ATOM 997 C CA . LEU A 1 123 ? 3.231 7.910 -8.164 1.00 58.34 123 LEU A CA 1
ATOM 998 C C . LEU A 1 123 ? 4.616 7.660 -8.751 1.00 58.34 123 LEU A C 1
ATOM 1000 O O . LEU A 1 123 ? 4.777 6.881 -9.686 1.00 58.34 123 LEU A O 1
ATOM 1004 N N . LYS A 1 124 ? 5.609 8.359 -8.199 1.00 63.62 124 LYS A N 1
ATOM 1005 C CA . LYS A 1 124 ? 7.027 8.106 -8.466 1.00 63.62 124 LYS A CA 1
ATOM 1006 C C . LYS A 1 124 ? 7.558 7.228 -7.347 1.00 63.62 124 LYS A C 1
ATOM 1008 O O . LYS A 1 124 ? 7.693 7.697 -6.218 1.00 63.62 124 LYS A O 1
ATOM 1013 N N . ILE A 1 125 ? 7.832 5.965 -7.650 1.00 67.50 125 ILE A N 1
ATOM 1014 C CA . ILE A 1 125 ? 8.446 5.058 -6.678 1.00 67.50 125 ILE A CA 1
ATOM 1015 C C . ILE A 1 125 ? 9.967 5.150 -6.861 1.00 67.50 125 ILE A C 1
ATOM 1017 O O . ILE A 1 125 ? 10.441 4.891 -7.973 1.00 67.50 125 ILE A O 1
ATOM 1021 N N . PRO A 1 126 ? 10.732 5.553 -5.827 1.00 65.94 126 PRO A N 1
ATOM 1022 C CA . PRO A 1 126 ? 12.182 5.601 -5.910 1.00 65.94 126 PRO A CA 1
ATOM 1023 C C . PRO A 1 126 ? 12.756 4.186 -6.028 1.00 65.94 126 PRO A C 1
ATOM 1025 O O . PRO A 1 126 ? 12.430 3.305 -5.233 1.00 65.94 126 PRO A O 1
ATOM 1028 N N . LEU A 1 127 ? 13.632 3.975 -7.006 1.00 64.69 127 LEU A N 1
ATOM 1029 C CA . LEU A 1 127 ? 14.338 2.713 -7.192 1.00 64.69 127 LEU A CA 1
ATOM 1030 C C . LEU A 1 127 ? 15.471 2.587 -6.164 1.00 64.69 127 LEU A C 1
ATOM 1032 O O . LEU A 1 127 ? 16.446 3.342 -6.204 1.00 64.69 127 LEU A O 1
ATOM 1036 N N . VAL A 1 128 ? 15.346 1.625 -5.252 1.00 60.09 128 VAL A N 1
ATOM 1037 C CA . VAL A 1 128 ? 16.404 1.253 -4.301 1.00 60.09 128 VAL A CA 1
ATOM 1038 C C . VAL A 1 128 ? 17.380 0.313 -5.017 1.00 60.09 128 VAL A C 1
ATOM 1040 O O . VAL A 1 128 ? 16.947 -0.603 -5.707 1.00 60.09 128 VAL A O 1
ATOM 1043 N N . ASN A 1 129 ? 18.689 0.546 -4.874 1.00 64.12 129 ASN A N 1
ATOM 1044 C CA . ASN A 1 129 ? 19.770 -0.221 -5.519 1.00 64.12 129 ASN A CA 1
ATOM 1045 C C . ASN A 1 129 ? 19.833 -0.131 -7.054 1.00 64.12 129 ASN A C 1
ATOM 1047 O O . ASN A 1 129 ? 20.199 -1.097 -7.719 1.00 64.12 129 ASN A O 1
ATOM 1051 N N . ALA A 1 130 ? 19.534 1.043 -7.616 1.00 61.12 130 ALA A N 1
ATOM 1052 C CA . ALA A 1 130 ? 19.675 1.311 -9.049 1.00 61.12 130 ALA A CA 1
ATOM 1053 C C . ALA A 1 130 ? 21.018 0.812 -9.627 1.00 61.12 130 ALA A C 1
ATOM 1055 O O . ALA A 1 130 ? 21.039 0.188 -10.678 1.00 61.12 130 ALA A O 1
ATOM 1056 N N . GLU A 1 131 ? 22.122 1.019 -8.911 1.00 65.19 131 GLU A N 1
ATOM 1057 C CA . GLU A 1 131 ? 23.479 0.685 -9.366 1.00 65.19 131 GLU A CA 1
ATOM 1058 C C . GLU A 1 131 ? 23.705 -0.815 -9.623 1.00 65.19 131 GLU A C 1
ATOM 1060 O O . GLU A 1 131 ? 24.471 -1.163 -10.516 1.00 65.19 131 GLU A O 1
ATOM 1065 N N . LEU A 1 132 ? 22.994 -1.711 -8.926 1.00 65.00 132 LEU A N 1
ATOM 1066 C CA . LEU A 1 132 ? 23.124 -3.159 -9.140 1.00 65.00 132 LEU A CA 1
ATOM 1067 C C . LEU A 1 132 ? 22.549 -3.618 -10.490 1.00 65.00 132 LEU A C 1
ATOM 1069 O O . LEU A 1 132 ? 22.980 -4.641 -11.010 1.00 65.00 132 LEU A O 1
ATOM 1073 N N . LEU A 1 133 ? 21.610 -2.866 -11.079 1.00 61.16 133 LEU A N 1
ATOM 1074 C CA . LEU A 1 133 ? 21.004 -3.208 -12.372 1.00 61.16 133 LEU A CA 1
ATOM 1075 C C . LEU A 1 133 ? 21.890 -2.851 -13.574 1.00 61.16 133 LEU A C 1
ATOM 1077 O O . LEU A 1 133 ? 21.762 -3.502 -14.602 1.00 61.16 133 LEU A O 1
ATOM 1081 N N . MET A 1 134 ? 22.781 -1.853 -13.466 1.00 58.38 134 MET A N 1
ATOM 1082 C CA . MET A 1 134 ? 23.753 -1.551 -14.539 1.00 58.38 134 MET A CA 1
ATOM 1083 C C . MET A 1 134 ? 24.873 -2.590 -14.615 1.00 58.38 134 MET A C 1
ATOM 1085 O O . MET A 1 134 ? 25.493 -2.749 -15.658 1.00 58.38 134 MET A O 1
ATOM 1089 N N . ASN A 1 135 ? 25.155 -3.268 -13.502 1.00 62.03 135 ASN A N 1
ATOM 1090 C CA . ASN A 1 135 ? 26.338 -4.114 -13.354 1.00 62.03 135 ASN A CA 1
ATOM 1091 C C . ASN A 1 135 ? 26.040 -5.606 -13.597 1.00 62.03 135 ASN A C 1
ATOM 1093 O O . ASN A 1 135 ? 26.925 -6.435 -13.419 1.00 62.03 135 ASN A O 1
ATOM 1097 N N . GLY A 1 136 ? 24.794 -5.948 -13.950 1.00 57.81 136 GLY A N 1
ATOM 1098 C CA . GLY A 1 136 ? 24.338 -7.317 -14.222 1.00 57.81 136 GLY A CA 1
ATOM 1099 C C . GLY A 1 136 ? 24.342 -7.718 -15.702 1.00 57.81 136 GLY A C 1
ATOM 1100 O O . GLY A 1 136 ? 23.945 -8.836 -16.016 1.00 57.81 136 GLY A O 1
ATOM 1101 N N . GLU A 1 137 ? 24.768 -6.830 -16.603 1.00 51.16 137 GLU A N 1
ATOM 1102 C CA . GLU A 1 137 ? 25.003 -7.124 -18.022 1.00 51.16 137 GLU A CA 1
ATOM 1103 C C . GLU A 1 137 ? 26.519 -7.213 -18.275 1.00 51.16 137 GLU A C 1
ATOM 1105 O O . GLU A 1 137 ? 27.137 -6.253 -18.732 1.00 51.16 137 GLU A O 1
ATOM 1110 N N . ALA A 1 138 ? 27.137 -8.345 -17.925 1.00 38.44 138 ALA A N 1
ATOM 1111 C CA . ALA A 1 138 ? 28.478 -8.730 -18.380 1.00 38.44 138 ALA A CA 1
ATOM 1112 C C . ALA A 1 138 ? 28.651 -10.252 -18.330 1.00 38.44 138 ALA A C 1
ATOM 1114 O O . ALA A 1 138 ? 28.362 -10.838 -17.262 1.00 38.44 138 ALA A O 1
#

Foldseek 3Di:
DDDDDDDPDPPVVVVVVVVVVVVVVVVVVPPDDVVNPPPVVCLVPQLVDAPVVLVVQCVPDDVSVVQCPDPVSVVSSVVVYDDWDWDFDDDPPAGDQWTFTFDQDPDDPPDDPDPPRDGPSPDTHGDDPRVVVVVPPD

Secondary structure (DSSP, 8-state):
-------S-SHHHHHHHHHHHHHHHHHHHS---GGGS-HHHHHHHGGGS-HHHHHHHTTT-HHHHHHHH-HHHHHHHHHHSPP-PEEEEE-SS-EEEEEEE-PPPSS---S-S-------TT-EEE-TTHHHHHTT--